Protein AF-A0A811N834-F1 (afdb_monomer_lite)

Radius of gyration: 15.85 Å; chains: 1; bounding box: 36×41×42 Å

pLDDT: mean 76.15, std 15.62, range [29.39, 93.75]

Organism: NCBI:txid422564

InterPro domains:
  IPR002125 Cytidine and deoxycytidylate deaminase domain [PF14437] (68-111)
  IPR002125 Cytidine and deoxycytidylate deaminase domain [PS51747] (31-122)
  IPR016193 Cytidine deaminase-like [SSF53927] (31-145)

Structure (mmCIF, N/CA/C/O backbone):
data_AF-A0A811N834-F1
#
_entry.id   AF-A0A811N834-F1
#
loop_
_atom_site.group_PDB
_atom_site.id
_atom_site.type_symbol
_atom_site.label_atom_id
_atom_site.label_alt_id
_atom_site.label_comp_id
_atom_site.label_asym_id
_atom_site.label_entity_id
_atom_site.label_seq_id
_atom_site.pdbx_PDB_ins_code
_atom_site.Cartn_x
_atom_site.Cartn_y
_atom_site.Cartn_z
_atom_site.occupancy
_atom_site.B_iso_or_equiv
_atom_site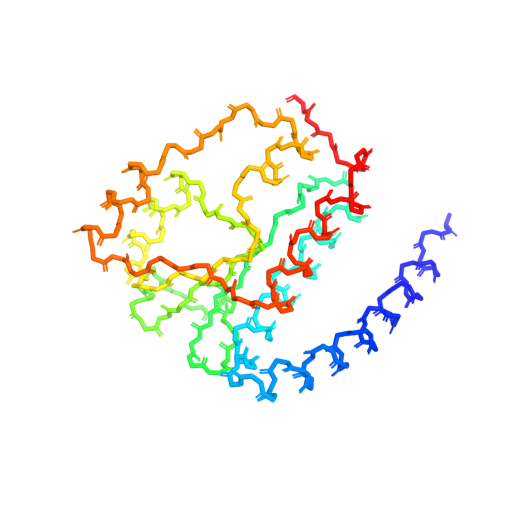.auth_seq_id
_atom_site.auth_comp_id
_atom_site.auth_asym_id
_atom_site.auth_atom_id
_atom_site.pdbx_PDB_model_num
ATOM 1 N N . MET A 1 1 ? 2.462 -20.307 -26.631 1.00 33.38 1 MET A N 1
ATOM 2 C CA . MET A 1 1 ? 1.806 -20.830 -25.409 1.00 33.38 1 MET A CA 1
ATOM 3 C C . MET A 1 1 ? 2.883 -21.406 -24.484 1.00 33.38 1 MET A C 1
ATOM 5 O O . MET A 1 1 ? 3.004 -22.613 -24.404 1.00 33.38 1 MET A O 1
ATOM 9 N N . GLU A 1 2 ? 3.701 -20.575 -23.823 1.00 29.39 2 GLU A N 1
ATOM 10 C CA . GLU A 1 2 ? 4.775 -21.058 -22.913 1.00 29.39 2 GLU A CA 1
ATOM 11 C C . GLU A 1 2 ? 4.893 -20.265 -21.593 1.00 29.39 2 GLU A C 1
ATOM 13 O O . GLU A 1 2 ? 5.593 -20.682 -20.675 1.00 29.39 2 GLU A O 1
ATOM 18 N N . ALA A 1 3 ? 4.145 -19.168 -21.420 1.00 34.12 3 ALA A N 1
ATOM 19 C CA . ALA A 1 3 ? 4.243 -18.312 -20.231 1.00 34.12 3 ALA A CA 1
ATOM 20 C C . ALA A 1 3 ? 3.659 -18.924 -18.934 1.00 34.12 3 ALA A C 1
ATOM 22 O O . ALA A 1 3 ? 3.877 -18.384 -17.853 1.00 34.12 3 ALA A O 1
ATOM 23 N N . SER A 1 4 ? 2.919 -20.040 -19.016 1.00 37.44 4 SER A N 1
ATOM 24 C CA . SER A 1 4 ? 2.090 -20.562 -17.911 1.00 37.44 4 SER A CA 1
ATOM 25 C C . SER A 1 4 ? 2.830 -21.479 -16.923 1.00 37.44 4 SER A C 1
ATOM 27 O O . SER A 1 4 ? 2.480 -21.515 -15.742 1.00 37.44 4 SER A O 1
ATOM 29 N N . THR A 1 5 ? 3.859 -22.212 -17.358 1.00 37.88 5 THR A N 1
ATOM 30 C CA . THR A 1 5 ? 4.574 -23.163 -16.481 1.00 37.88 5 THR A CA 1
ATOM 31 C C . THR A 1 5 ? 5.636 -22.462 -15.628 1.00 37.88 5 THR A C 1
ATOM 33 O O . THR A 1 5 ? 5.846 -22.832 -14.475 1.00 37.88 5 THR A O 1
ATOM 36 N N . SER A 1 6 ? 6.262 -21.412 -16.176 1.00 49.28 6 SER A N 1
ATOM 37 C CA . SER A 1 6 ? 7.301 -20.617 -15.505 1.00 49.28 6 SER A CA 1
ATOM 38 C C . SER A 1 6 ? 6.729 -19.713 -14.404 1.00 49.28 6 SER A C 1
ATOM 40 O O . SER A 1 6 ? 7.250 -19.687 -13.294 1.00 49.28 6 SER A O 1
ATOM 42 N N . THR A 1 7 ? 5.590 -19.061 -14.645 1.00 48.97 7 THR A N 1
ATOM 43 C CA . THR A 1 7 ? 4.885 -18.257 -13.626 1.00 48.97 7 THR A CA 1
ATOM 44 C C . THR A 1 7 ? 4.423 -19.110 -12.444 1.00 48.97 7 THR A C 1
ATOM 46 O O . THR A 1 7 ? 4.605 -18.732 -11.291 1.00 48.97 7 THR A O 1
ATOM 49 N N . ARG A 1 8 ? 3.909 -20.323 -12.691 1.00 41.66 8 ARG A N 1
ATOM 50 C CA . ARG A 1 8 ? 3.423 -21.215 -11.622 1.00 41.66 8 ARG A CA 1
ATOM 51 C C . ARG A 1 8 ? 4.535 -21.755 -10.715 1.00 41.66 8 ARG A C 1
ATOM 53 O O . ARG A 1 8 ? 4.274 -22.012 -9.540 1.00 41.66 8 ARG A O 1
ATOM 60 N N . SER A 1 9 ? 5.752 -21.948 -11.232 1.00 45.41 9 SER A N 1
ATOM 61 C CA . SER A 1 9 ? 6.904 -22.363 -10.419 1.00 45.41 9 SER A CA 1
ATOM 62 C C . SER A 1 9 ? 7.503 -21.195 -9.631 1.00 45.41 9 SER A C 1
ATOM 64 O O . SER A 1 9 ? 7.859 -21.377 -8.467 1.00 45.41 9 SER A O 1
ATOM 66 N N . LEU A 1 10 ? 7.528 -19.990 -10.212 1.00 53.84 10 LEU A N 1
ATOM 67 C CA . LEU A 1 10 ? 7.945 -18.758 -9.536 1.00 53.84 10 LEU A CA 1
ATOM 68 C C . LEU A 1 10 ? 7.003 -18.390 -8.381 1.00 53.84 10 LEU A C 1
ATOM 70 O O . LEU A 1 10 ? 7.481 -18.076 -7.294 1.00 53.84 10 LEU A O 1
ATOM 74 N N . LEU A 1 11 ? 5.686 -18.527 -8.577 1.00 50.81 11 LEU A N 1
ATOM 75 C CA . LEU A 1 11 ? 4.671 -18.327 -7.533 1.00 50.81 11 LEU A CA 1
ATOM 76 C C . LEU A 1 11 ? 4.837 -19.314 -6.369 1.00 50.81 11 LEU A C 1
ATOM 78 O O . LEU A 1 11 ? 4.792 -18.918 -5.209 1.00 50.81 11 LEU A O 1
ATOM 82 N N . LYS A 1 12 ? 5.085 -20.599 -6.664 1.00 54.03 12 LYS A N 1
ATOM 83 C CA . LYS A 1 12 ? 5.321 -21.618 -5.625 1.00 54.03 12 LYS A CA 1
ATOM 84 C C . LYS A 1 12 ? 6.610 -21.377 -4.841 1.00 54.03 12 LYS A C 1
ATOM 86 O O . LYS A 1 12 ? 6.611 -21.573 -3.633 1.00 54.03 12 LYS A O 1
ATOM 91 N N . LYS A 1 13 ? 7.682 -20.950 -5.515 1.00 59.22 13 LYS A N 1
ATOM 92 C CA . LYS A 1 13 ? 8.957 -20.618 -4.865 1.00 59.22 13 LYS A CA 1
ATOM 93 C C . LYS A 1 13 ? 8.829 -19.374 -3.977 1.00 59.22 13 LYS A C 1
ATOM 95 O O . LYS A 1 13 ? 9.308 -19.382 -2.850 1.00 59.22 13 LYS A O 1
ATOM 100 N N . ARG A 1 14 ? 8.108 -18.347 -4.442 1.00 64.62 14 ARG A N 1
ATOM 101 C CA . ARG A 1 14 ? 7.782 -17.165 -3.629 1.00 64.62 14 ARG A CA 1
ATOM 102 C C . ARG A 1 14 ? 6.976 -17.503 -2.392 1.00 64.62 14 ARG A C 1
ATOM 104 O O . ARG A 1 14 ? 7.316 -17.019 -1.327 1.00 64.62 14 ARG A O 1
ATOM 111 N N . ALA A 1 15 ? 5.953 -18.345 -2.524 1.00 60.00 15 ALA A N 1
ATOM 112 C CA . ALA A 1 15 ? 5.136 -18.747 -1.385 1.00 60.00 15 ALA A CA 1
ATOM 113 C C . ALA A 1 15 ? 5.987 -19.389 -0.272 1.00 60.00 15 ALA A C 1
ATOM 115 O O . ALA A 1 15 ? 5.859 -18.998 0.882 1.00 60.00 15 ALA A O 1
ATOM 116 N N . SER A 1 16 ? 6.928 -20.280 -0.618 1.00 62.16 16 SER A N 1
ATOM 117 C CA . SER A 1 16 ? 7.843 -20.873 0.370 1.00 62.16 16 SER A CA 1
ATOM 118 C C . SER A 1 16 ? 8.850 -19.878 0.958 1.00 62.16 16 SER A C 1
ATOM 120 O O . SER A 1 16 ? 9.153 -19.951 2.148 1.00 62.16 16 SER A O 1
ATOM 122 N N . ASP A 1 17 ? 9.356 -18.941 0.148 1.00 68.44 17 ASP A N 1
ATOM 123 C CA . ASP A 1 17 ? 10.258 -17.885 0.626 1.00 68.44 17 ASP A CA 1
ATOM 124 C C . ASP A 1 17 ? 9.513 -16.929 1.585 1.00 68.44 17 ASP A C 1
ATOM 126 O O . ASP A 1 17 ? 10.082 -16.457 2.571 1.00 68.44 17 ASP A O 1
ATOM 130 N N . TRP A 1 18 ? 8.218 -16.697 1.343 1.00 69.25 18 TRP A N 1
ATOM 131 C CA . TRP A 1 18 ? 7.357 -15.856 2.173 1.00 69.25 18 TRP A CA 1
ATOM 132 C C . TRP A 1 18 ? 6.907 -16.522 3.472 1.00 69.25 18 TRP A C 1
ATOM 134 O O . TRP A 1 18 ? 6.742 -15.821 4.464 1.00 69.25 18 TRP A O 1
ATOM 144 N N . ASP A 1 19 ? 6.781 -17.849 3.524 1.00 69.69 19 ASP A N 1
ATOM 145 C CA . ASP A 1 19 ? 6.484 -18.576 4.769 1.00 69.69 19 ASP A CA 1
ATOM 146 C C . ASP A 1 19 ? 7.645 -18.483 5.781 1.00 69.69 19 ASP A C 1
ATOM 148 O O . ASP A 1 19 ? 7.437 -18.253 6.976 1.00 69.69 19 ASP A O 1
ATOM 152 N N . LEU A 1 20 ? 8.891 -18.598 5.305 1.00 68.56 20 LEU A N 1
ATOM 153 C CA . LEU A 1 20 ? 10.091 -18.411 6.134 1.00 68.56 20 LEU A CA 1
ATOM 154 C C . LEU A 1 20 ? 10.211 -16.965 6.633 1.00 68.56 20 LEU A C 1
ATOM 156 O O . LEU A 1 20 ? 10.508 -16.717 7.804 1.00 68.56 20 LEU A O 1
ATOM 160 N N . ALA A 1 21 ? 9.938 -16.010 5.750 1.00 66.69 21 ALA A N 1
ATOM 161 C CA . ALA A 1 21 ? 9.933 -14.590 6.059 1.00 66.69 21 ALA A CA 1
ATOM 162 C C . ALA A 1 21 ? 8.780 -14.183 7.002 1.00 66.69 21 ALA A C 1
ATOM 164 O O . ALA A 1 21 ? 8.987 -13.360 7.894 1.00 66.69 21 ALA A O 1
ATOM 165 N N . LEU A 1 22 ? 7.609 -14.820 6.897 1.00 69.75 22 LEU A N 1
ATOM 166 C CA . LEU A 1 22 ? 6.493 -14.668 7.835 1.00 69.75 22 LEU A CA 1
ATOM 167 C C . LEU A 1 22 ? 6.893 -15.135 9.236 1.00 69.75 22 LEU A C 1
ATOM 169 O O . LEU A 1 22 ? 6.623 -14.436 10.209 1.00 69.75 22 LEU A O 1
ATOM 173 N N . SER A 1 23 ? 7.596 -16.266 9.348 1.00 68.19 23 SER A N 1
ATOM 174 C CA . SER A 1 23 ? 8.112 -16.749 10.634 1.00 68.19 23 SER A CA 1
ATOM 175 C C . SER A 1 23 ? 9.130 -15.783 11.258 1.00 68.19 23 SER A C 1
ATOM 177 O O . SER A 1 23 ? 9.139 -15.614 12.478 1.00 68.19 23 SER A O 1
ATOM 179 N N . ALA A 1 24 ? 9.972 -15.132 10.449 1.00 65.19 24 ALA A N 1
ATOM 180 C CA . ALA A 1 24 ? 10.915 -14.116 10.922 1.00 65.19 24 ALA A CA 1
ATOM 181 C C . ALA A 1 24 ? 10.204 -12.819 11.354 1.00 65.19 24 ALA A C 1
ATOM 183 O O . ALA A 1 24 ? 10.515 -12.258 12.405 1.00 65.19 24 ALA A O 1
ATOM 184 N N . ALA A 1 25 ? 9.203 -12.369 10.591 1.00 66.69 25 ALA A N 1
ATOM 185 C CA . ALA A 1 25 ? 8.383 -11.209 10.935 1.00 66.69 25 ALA A CA 1
ATOM 186 C C . ALA A 1 25 ? 7.524 -11.449 12.190 1.00 66.69 25 ALA A C 1
ATOM 188 O O . ALA A 1 25 ? 7.365 -10.541 13.007 1.00 66.69 25 ALA A O 1
ATOM 189 N N . ALA A 1 26 ? 7.022 -12.672 12.384 1.00 65.81 26 ALA A N 1
ATOM 190 C CA . ALA A 1 26 ? 6.312 -13.087 13.591 1.00 65.81 26 ALA A CA 1
ATOM 191 C C . ALA A 1 26 ? 7.211 -13.035 14.832 1.00 65.81 26 ALA A C 1
ATOM 193 O O . ALA A 1 26 ? 6.802 -12.496 15.860 1.00 65.81 26 ALA A O 1
ATOM 194 N N . ALA A 1 27 ? 8.463 -13.491 14.721 1.00 61.84 27 ALA A N 1
ATOM 195 C CA . ALA A 1 27 ? 9.444 -13.375 15.801 1.00 61.84 27 ALA A CA 1
ATOM 196 C C . ALA A 1 27 ? 9.768 -11.910 16.166 1.00 61.84 27 ALA A C 1
ATOM 198 O O . ALA A 1 27 ? 10.092 -11.622 17.316 1.00 61.84 27 ALA A O 1
ATOM 199 N N . ALA A 1 28 ? 9.635 -10.983 15.211 1.00 61.72 28 ALA A N 1
ATOM 200 C CA . ALA A 1 28 ? 9.818 -9.544 15.408 1.00 61.72 28 ALA A CA 1
ATOM 201 C C . ALA A 1 28 ? 8.531 -8.793 15.816 1.00 61.72 28 ALA A C 1
ATOM 203 O O . ALA A 1 28 ? 8.563 -7.573 15.969 1.00 61.72 28 ALA A O 1
ATOM 204 N N . GLY A 1 29 ? 7.391 -9.482 15.962 1.00 70.25 29 GLY A N 1
ATOM 205 C CA . GLY A 1 29 ? 6.098 -8.855 16.270 1.00 70.25 29 GLY A CA 1
ATOM 206 C C . GLY A 1 29 ? 5.505 -8.011 15.130 1.00 70.25 29 GLY A C 1
ATOM 207 O O . GLY A 1 29 ? 4.551 -7.271 15.354 1.00 70.25 29 GLY A O 1
ATOM 208 N N . GLN A 1 30 ? 6.038 -8.128 13.910 1.00 76.19 30 GLN A N 1
ATOM 209 C CA . GLN A 1 30 ? 5.624 -7.375 12.714 1.00 76.19 30 GLN A CA 1
ATOM 210 C C . GLN A 1 30 ? 4.888 -8.258 11.692 1.00 76.19 30 GLN A C 1
ATOM 212 O O . GLN A 1 30 ? 4.822 -7.946 10.503 1.00 76.19 30 GLN A O 1
ATOM 217 N N . GLU A 1 31 ? 4.314 -9.375 12.146 1.00 82.94 31 GLU A N 1
ATOM 218 C CA . GLU A 1 31 ? 3.661 -10.368 11.284 1.00 82.94 31 GLU A CA 1
ATOM 219 C C . GLU A 1 31 ? 2.545 -9.767 10.422 1.00 82.94 31 GLU A C 1
ATOM 221 O O . GLU A 1 31 ? 2.408 -10.100 9.245 1.00 82.94 31 GLU A O 1
ATOM 226 N N . ARG A 1 32 ? 1.752 -8.858 11.002 1.00 86.75 32 ARG A N 1
ATOM 227 C CA . ARG A 1 32 ? 0.626 -8.224 10.307 1.00 86.75 32 ARG A CA 1
ATOM 228 C C . ARG A 1 32 ? 1.104 -7.364 9.140 1.00 86.75 32 ARG A C 1
ATOM 230 O O . ARG A 1 32 ? 0.589 -7.509 8.032 1.00 86.75 32 ARG A O 1
ATOM 237 N N . ASP A 1 33 ? 2.092 -6.509 9.388 1.00 89.94 33 ASP A N 1
ATOM 238 C CA . ASP A 1 33 ? 2.667 -5.643 8.360 1.00 89.94 33 ASP A CA 1
ATOM 239 C C . ASP A 1 33 ? 3.274 -6.480 7.245 1.00 89.94 33 ASP A C 1
ATOM 241 O O . ASP A 1 33 ? 2.975 -6.256 6.075 1.00 89.94 33 ASP A O 1
ATOM 245 N N . TYR A 1 34 ? 4.050 -7.503 7.612 1.00 89.62 34 TYR A N 1
ATOM 246 C CA . TYR A 1 34 ? 4.627 -8.428 6.650 1.00 89.62 34 TYR A CA 1
ATOM 247 C C . TYR A 1 34 ? 3.554 -9.093 5.787 1.00 89.62 34 TYR A C 1
ATOM 249 O O . TYR A 1 34 ? 3.650 -9.066 4.564 1.00 89.62 34 TYR A O 1
ATOM 257 N N . ARG A 1 35 ? 2.494 -9.629 6.399 1.00 90.56 35 ARG A N 1
ATOM 258 C CA . ARG A 1 35 ? 1.412 -10.320 5.688 1.00 90.56 35 ARG A CA 1
ATOM 259 C C . ARG A 1 35 ? 0.751 -9.432 4.633 1.00 90.56 35 ARG A C 1
ATOM 261 O O . ARG A 1 35 ? 0.527 -9.885 3.512 1.00 90.56 35 ARG A O 1
ATOM 268 N N . PHE A 1 36 ? 0.415 -8.188 4.970 1.00 93.62 36 PHE A N 1
ATOM 269 C CA . PHE A 1 36 ? -0.260 -7.292 4.028 1.00 93.62 36 PHE A CA 1
ATOM 270 C C . PHE A 1 36 ? 0.695 -6.659 3.012 1.00 93.62 36 PHE A C 1
ATOM 272 O O . PHE A 1 36 ? 0.317 -6.504 1.850 1.00 93.62 36 PHE A O 1
ATOM 279 N N . ILE A 1 37 ? 1.937 -6.357 3.400 1.00 92.56 37 ILE A N 1
ATOM 280 C CA . ILE A 1 37 ? 2.962 -5.886 2.462 1.00 92.56 37 ILE A CA 1
ATOM 281 C C . ILE A 1 37 ? 3.333 -6.989 1.469 1.00 92.56 37 ILE A C 1
ATOM 283 O O . ILE A 1 37 ? 3.403 -6.710 0.279 1.00 92.56 37 ILE A O 1
ATOM 287 N N . ALA A 1 38 ? 3.474 -8.242 1.903 1.00 91.12 38 ALA A N 1
ATOM 288 C CA . ALA A 1 38 ? 3.735 -9.370 1.009 1.00 91.12 38 ALA A CA 1
ATOM 289 C C . ALA A 1 38 ? 2.630 -9.537 -0.039 1.00 91.12 38 ALA A C 1
ATOM 291 O O . ALA A 1 38 ? 2.922 -9.727 -1.215 1.00 91.12 38 ALA A O 1
ATOM 292 N N . LYS A 1 39 ? 1.362 -9.366 0.350 1.00 91.62 39 LYS A N 1
ATOM 293 C CA . LYS A 1 39 ? 0.243 -9.339 -0.604 1.00 91.62 39 LYS A CA 1
ATOM 294 C C . LYS A 1 39 ? 0.317 -8.155 -1.569 1.00 91.62 39 LYS A C 1
ATOM 296 O O . LYS A 1 39 ? 0.085 -8.326 -2.761 1.00 91.62 39 LYS A O 1
ATOM 301 N N . ALA A 1 40 ? 0.657 -6.962 -1.078 1.00 92.56 40 ALA A N 1
ATOM 302 C CA . ALA A 1 40 ? 0.852 -5.795 -1.937 1.00 92.56 40 ALA A CA 1
ATOM 303 C C . ALA A 1 40 ? 2.006 -6.012 -2.933 1.00 92.56 40 ALA A C 1
ATOM 305 O O . ALA A 1 40 ? 1.919 -5.603 -4.088 1.00 92.56 40 ALA A O 1
ATOM 306 N N . VAL A 1 41 ? 3.068 -6.695 -2.508 1.00 91.31 41 VAL A N 1
ATOM 307 C CA . VAL A 1 41 ? 4.200 -7.090 -3.350 1.00 91.31 41 VAL A CA 1
ATOM 308 C C . VAL A 1 41 ? 3.802 -8.159 -4.369 1.00 91.31 41 VAL A C 1
ATOM 310 O O . VAL A 1 41 ? 4.204 -8.061 -5.526 1.00 91.31 41 VAL A O 1
ATOM 313 N N . ASP A 1 42 ? 2.986 -9.144 -3.989 1.00 90.75 42 ASP A N 1
ATOM 314 C CA . ASP A 1 42 ? 2.434 -10.125 -4.931 1.00 90.75 42 ASP A CA 1
ATOM 315 C C . ASP A 1 42 ? 1.649 -9.437 -6.047 1.00 90.75 42 ASP A C 1
ATOM 317 O O . ASP A 1 42 ? 1.890 -9.683 -7.228 1.00 90.75 42 ASP A O 1
ATOM 321 N N . GLU A 1 43 ? 0.774 -8.499 -5.681 1.00 89.38 43 GLU A N 1
ATOM 322 C CA . GLU A 1 43 ? -0.009 -7.738 -6.652 1.00 89.38 43 GLU A CA 1
ATOM 323 C C . GLU A 1 43 ? 0.889 -6.890 -7.565 1.00 89.38 43 GLU A C 1
ATOM 325 O O . GLU A 1 43 ? 0.669 -6.845 -8.776 1.00 89.38 43 GLU A O 1
ATOM 330 N N . ALA A 1 44 ? 1.956 -6.294 -7.022 1.00 89.12 44 ALA A N 1
ATOM 331 C CA . ALA A 1 44 ? 2.957 -5.579 -7.812 1.00 89.12 44 ALA A CA 1
ATOM 332 C C . ALA A 1 44 ? 3.645 -6.491 -8.844 1.00 89.12 44 ALA A C 1
ATOM 334 O O . ALA A 1 44 ? 3.804 -6.108 -10.004 1.00 89.12 44 ALA A O 1
ATOM 335 N N . TYR A 1 45 ? 4.021 -7.713 -8.458 1.00 87.88 45 TYR A N 1
ATOM 336 C CA . TYR A 1 45 ? 4.594 -8.677 -9.397 1.00 87.88 45 TYR A CA 1
ATOM 337 C C . TYR A 1 45 ? 3.594 -9.102 -10.469 1.00 87.88 45 TYR A C 1
ATOM 339 O O . TYR A 1 45 ? 3.941 -9.113 -11.651 1.00 87.88 45 TYR A O 1
ATOM 347 N N . ARG A 1 46 ? 2.350 -9.397 -10.081 1.00 86.94 46 ARG A N 1
ATOM 348 C CA . ARG A 1 46 ? 1.282 -9.772 -11.017 1.00 86.94 46 ARG A CA 1
ATOM 349 C C . ARG A 1 46 ? 1.007 -8.665 -12.033 1.00 86.94 46 ARG A C 1
ATOM 351 O O . ARG A 1 46 ? 0.831 -8.962 -13.213 1.00 86.94 46 ARG A O 1
ATOM 358 N N . ALA A 1 47 ? 1.035 -7.402 -11.607 1.00 84.81 47 ALA A N 1
ATOM 359 C CA . ALA A 1 47 ? 0.859 -6.253 -12.491 1.00 84.81 47 ALA A CA 1
ATOM 360 C C . ALA A 1 47 ? 1.920 -6.206 -13.607 1.00 84.81 47 ALA A C 1
ATOM 362 O O . ALA A 1 47 ? 1.581 -5.981 -14.773 1.00 84.81 47 ALA A O 1
ATOM 363 N N . VAL A 1 48 ? 3.184 -6.479 -13.268 1.00 84.56 48 VAL A N 1
ATOM 364 C CA . VAL A 1 48 ? 4.283 -6.551 -14.246 1.00 84.56 48 VAL A CA 1
ATOM 365 C C . VAL A 1 48 ? 4.165 -7.798 -15.124 1.00 84.56 48 VAL A C 1
ATOM 367 O O . VAL A 1 48 ? 4.320 -7.716 -16.340 1.00 84.56 48 VAL A O 1
ATOM 370 N N . GLU A 1 49 ? 3.858 -8.958 -14.540 1.00 83.44 49 GLU A N 1
ATOM 371 C CA . GLU A 1 49 ? 3.715 -10.228 -15.268 1.00 83.44 49 GLU A CA 1
ATOM 372 C C . GLU A 1 49 ? 2.585 -10.190 -16.309 1.00 83.44 49 GLU A C 1
ATOM 374 O O . GLU A 1 49 ? 2.696 -10.810 -17.368 1.00 83.44 49 GLU A O 1
ATOM 379 N N . CYS A 1 50 ? 1.524 -9.420 -16.055 1.00 79.44 50 CYS A N 1
ATOM 380 C CA . CYS A 1 50 ? 0.442 -9.181 -17.009 1.00 79.44 50 CYS A CA 1
ATOM 381 C C . CYS A 1 50 ? 0.822 -8.235 -18.169 1.00 79.44 50 CYS A C 1
ATOM 383 O O . CYS A 1 50 ? -0.006 -8.001 -19.048 1.00 79.44 50 CYS A O 1
ATOM 385 N N . GLY A 1 51 ? 2.051 -7.706 -18.205 1.00 67.69 51 GLY A N 1
ATOM 386 C CA . GLY A 1 51 ? 2.615 -6.981 -19.349 1.00 67.69 51 GLY A CA 1
ATOM 387 C C . GLY A 1 51 ? 2.078 -5.562 -19.568 1.00 67.69 51 GLY A C 1
ATOM 388 O O . GLY A 1 51 ? 2.377 -4.959 -20.596 1.00 67.69 51 GLY A O 1
ATOM 389 N N . GLY A 1 52 ? 1.288 -5.026 -18.633 1.00 63.66 52 GLY A N 1
ATOM 390 C CA . GLY A 1 52 ? 0.676 -3.694 -18.742 1.00 63.66 52 GLY A CA 1
ATOM 391 C C . GLY A 1 52 ? 0.797 -2.810 -17.497 1.00 63.66 52 GLY A C 1
ATOM 392 O O . GLY A 1 52 ? 0.352 -1.665 -17.542 1.00 63.66 52 GLY A O 1
ATOM 393 N N . GLY A 1 53 ? 1.359 -3.319 -16.396 1.00 67.69 53 GLY A N 1
ATOM 394 C CA . GLY A 1 53 ? 1.420 -2.626 -15.111 1.00 67.69 53 GLY A CA 1
ATOM 395 C C . GLY A 1 53 ? 2.838 -2.275 -14.668 1.00 67.69 53 GLY A C 1
ATOM 396 O O . GLY A 1 53 ? 3.804 -2.965 -14.983 1.00 67.69 53 GLY A O 1
ATO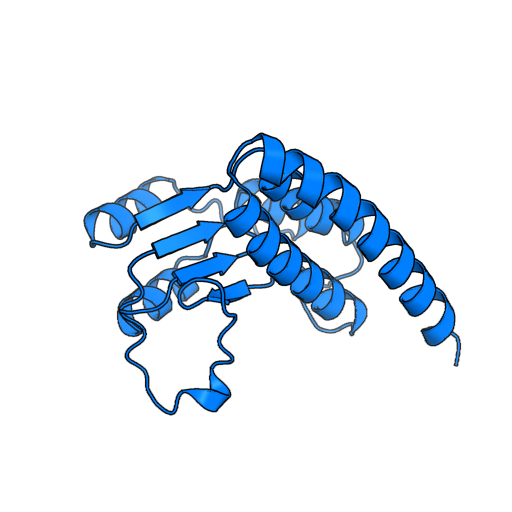M 397 N N . ASN A 1 54 ? 2.940 -1.196 -13.897 1.00 77.31 54 ASN A N 1
ATOM 398 C CA . ASN A 1 54 ? 4.134 -0.872 -13.122 1.00 77.31 54 ASN A CA 1
ATOM 399 C C . ASN A 1 54 ? 4.191 -1.750 -11.852 1.00 77.31 54 ASN A C 1
ATOM 401 O O . ASN A 1 54 ? 3.136 -2.219 -11.416 1.00 77.31 54 ASN A O 1
ATOM 405 N N . PRO A 1 55 ? 5.368 -1.933 -11.223 1.00 85.38 55 PRO A N 1
ATOM 406 C CA . PRO A 1 55 ? 5.552 -2.747 -10.013 1.00 85.38 55 PRO A CA 1
ATOM 407 C C . PRO A 1 55 ? 4.985 -2.088 -8.740 1.00 85.38 55 PRO A C 1
ATOM 409 O O . PRO A 1 55 ? 5.643 -1.989 -7.707 1.00 85.38 55 PRO A O 1
ATOM 412 N N . PHE A 1 56 ? 3.737 -1.633 -8.793 1.00 87.00 56 PHE A N 1
ATOM 413 C CA . PHE A 1 56 ? 3.041 -1.000 -7.682 1.00 87.00 56 PHE A CA 1
ATOM 414 C C . PHE A 1 56 ? 1.826 -1.828 -7.297 1.00 87.00 56 PHE A C 1
ATOM 416 O O . PHE A 1 56 ? 0.960 -2.096 -8.127 1.00 87.00 56 PHE A O 1
ATOM 423 N N . GLY A 1 57 ? 1.745 -2.186 -6.021 1.00 89.75 57 GLY A N 1
ATOM 424 C CA . GLY A 1 57 ? 0.605 -2.891 -5.462 1.00 89.75 57 GLY A CA 1
ATOM 425 C C . GLY A 1 57 ? 0.229 -2.313 -4.109 1.00 89.75 57 GLY A C 1
ATOM 426 O O . GLY A 1 57 ? 1.061 -1.752 -3.389 1.00 89.75 57 GLY A O 1
ATOM 427 N N . ALA A 1 58 ? -1.053 -2.411 -3.778 1.00 91.69 58 ALA A N 1
ATOM 428 C CA . ALA A 1 58 ? -1.587 -1.965 -2.505 1.00 91.69 58 ALA A CA 1
ATOM 429 C C . ALA A 1 58 ? -2.764 -2.843 -2.086 1.00 91.69 58 ALA A C 1
ATOM 431 O O . ALA A 1 58 ? -3.525 -3.329 -2.920 1.00 91.69 58 ALA A O 1
ATOM 432 N N . VAL A 1 59 ? -2.920 -3.005 -0.779 1.00 93.12 59 VAL A N 1
ATOM 433 C CA . VAL A 1 59 ? -3.962 -3.801 -0.142 1.00 93.12 59 VAL A CA 1
ATOM 434 C C . VAL A 1 59 ? -4.637 -2.946 0.917 1.00 93.12 59 VAL A C 1
ATOM 436 O O . VAL A 1 59 ? -3.975 -2.235 1.673 1.00 93.12 59 VAL A O 1
ATOM 439 N N . ILE A 1 60 ? -5.963 -3.016 0.981 1.00 92.38 60 ILE A N 1
ATOM 440 C CA . ILE A 1 60 ? -6.737 -2.404 2.060 1.00 92.38 60 ILE A CA 1
ATOM 441 C C . ILE A 1 60 ? -7.054 -3.492 3.077 1.00 92.38 60 ILE A C 1
ATOM 443 O O . ILE A 1 60 ? -7.509 -4.572 2.708 1.00 92.38 60 ILE A O 1
ATOM 447 N N . ALA A 1 61 ? -6.832 -3.201 4.351 1.00 91.88 61 ALA A N 1
ATOM 448 C CA . ALA A 1 61 ? -7.112 -4.104 5.451 1.00 91.88 61 ALA A CA 1
ATOM 449 C C . ALA A 1 61 ? -8.101 -3.480 6.439 1.00 91.88 61 ALA A C 1
ATOM 451 O O . ALA A 1 61 ? -8.104 -2.270 6.668 1.00 91.88 61 ALA A O 1
ATOM 452 N N . ARG A 1 62 ? -8.925 -4.324 7.056 1.00 90.50 62 ARG A N 1
ATOM 453 C CA . ARG A 1 62 ? -9.748 -3.996 8.222 1.00 90.50 62 ARG A CA 1
ATOM 454 C C . ARG A 1 62 ? -9.459 -5.049 9.285 1.00 90.50 62 ARG A C 1
ATOM 456 O O . ARG A 1 62 ? -9.886 -6.193 9.160 1.00 90.50 62 ARG A O 1
ATOM 463 N N . GLY A 1 63 ? -8.720 -4.669 10.325 1.00 88.06 63 GLY A N 1
ATOM 464 C CA . GLY A 1 63 ? -8.212 -5.637 11.300 1.00 88.06 63 GLY A CA 1
ATOM 465 C C . GLY A 1 63 ? -7.227 -6.609 10.643 1.00 88.06 63 GLY A C 1
ATOM 466 O O . GLY A 1 63 ? -6.236 -6.174 10.066 1.00 88.06 63 GLY A O 1
ATOM 467 N N . ASP A 1 64 ? -7.510 -7.909 10.721 1.00 86.69 64 ASP A N 1
ATOM 468 C CA . ASP A 1 64 ? -6.687 -8.971 10.118 1.00 86.69 64 ASP A CA 1
ATOM 469 C C . ASP A 1 64 ? -7.207 -9.450 8.750 1.00 86.69 64 ASP A C 1
ATOM 471 O O . ASP A 1 64 ? -6.666 -10.397 8.174 1.00 86.69 64 ASP A O 1
ATOM 475 N N . GLU A 1 65 ? -8.228 -8.784 8.201 1.00 86.94 65 GLU A N 1
ATOM 476 C CA . GLU A 1 65 ? -8.857 -9.158 6.935 1.00 86.94 65 GLU A CA 1
ATOM 477 C C . GLU A 1 65 ? -8.545 -8.167 5.813 1.00 86.94 65 GLU A C 1
ATOM 479 O O . GLU A 1 65 ? -8.551 -6.951 5.997 1.00 86.94 65 GLU A O 1
ATOM 484 N N . GLU A 1 66 ? -8.320 -8.704 4.616 1.00 87.06 66 GLU A N 1
ATOM 485 C CA . GLU A 1 66 ? -8.208 -7.916 3.393 1.00 87.06 66 GLU A CA 1
ATOM 486 C C . GLU A 1 66 ? -9.590 -7.526 2.868 1.00 87.06 66 GLU A C 1
ATOM 488 O O . GLU A 1 66 ? -10.509 -8.345 2.781 1.00 87.06 66 GLU A O 1
ATOM 493 N N . VAL A 1 67 ? -9.713 -6.271 2.447 1.00 86.06 67 VAL A N 1
ATOM 494 C CA . VAL A 1 67 ? -10.955 -5.696 1.957 1.00 86.06 67 VAL A CA 1
ATOM 495 C C . VAL A 1 67 ? -10.834 -5.368 0.475 1.00 86.06 67 VAL A C 1
ATOM 497 O O . VAL A 1 67 ? -10.061 -4.508 0.063 1.00 86.06 67 VAL A O 1
ATOM 500 N N . ALA A 1 68 ? -11.668 -6.007 -0.342 1.00 76.31 68 ALA A N 1
ATOM 501 C CA . ALA A 1 68 ? -11.801 -5.646 -1.749 1.00 76.31 68 ALA A CA 1
ATOM 502 C C . ALA A 1 68 ? -12.755 -4.449 -1.901 1.00 76.31 68 ALA A C 1
ATOM 504 O O . ALA A 1 68 ? -13.921 -4.539 -1.507 1.00 76.31 68 ALA A O 1
ATOM 505 N N . CYS A 1 69 ? -12.300 -3.355 -2.524 1.00 64.94 69 CYS A N 1
ATOM 506 C CA . CYS A 1 69 ? -13.086 -2.123 -2.704 1.00 64.94 69 CYS A CA 1
ATOM 507 C C . CYS A 1 69 ? -14.470 -2.366 -3.328 1.00 64.94 69 CYS A C 1
ATOM 509 O O . CYS A 1 69 ? -15.462 -1.794 -2.876 1.00 64.94 69 CYS A O 1
ATOM 511 N N . ASN A 1 70 ? -14.563 -3.277 -4.304 1.00 67.69 70 ASN A N 1
ATOM 512 C CA . ASN A 1 70 ? -15.821 -3.612 -4.986 1.00 67.69 70 ASN A CA 1
ATOM 513 C C . ASN A 1 70 ? -16.883 -4.232 -4.060 1.00 67.69 70 ASN A C 1
ATOM 515 O O . ASN A 1 70 ? -18.045 -4.315 -4.442 1.00 67.69 70 ASN A O 1
ATOM 519 N N . LYS A 1 71 ? -16.507 -4.666 -2.851 1.00 64.50 71 LYS A N 1
ATOM 520 C CA . LYS A 1 71 ? -17.422 -5.270 -1.873 1.00 64.50 71 LYS A CA 1
ATOM 521 C C . LYS A 1 71 ? -17.999 -4.265 -0.873 1.00 64.50 71 LYS A C 1
ATOM 523 O O . LYS A 1 71 ? -18.929 -4.611 -0.155 1.00 64.50 71 LYS A O 1
ATOM 528 N N . LEU A 1 72 ? -17.457 -3.047 -0.790 1.00 71.56 72 LEU A N 1
ATOM 529 C CA . LEU A 1 72 ? -17.765 -2.131 0.316 1.00 71.56 72 LEU A CA 1
ATOM 530 C C . LEU A 1 72 ? -18.944 -1.198 0.046 1.00 71.56 72 LEU A C 1
ATOM 532 O O . LEU A 1 72 ? -19.564 -0.734 1.000 1.00 71.56 72 LEU A O 1
ATOM 536 N N . GLY A 1 73 ? -19.231 -0.895 -1.225 1.00 76.38 73 GLY A N 1
ATOM 537 C CA . GLY A 1 73 ? -20.343 -0.020 -1.621 1.00 76.38 73 GLY A CA 1
ATOM 538 C C . GLY A 1 73 ? -20.306 1.388 -1.008 1.00 76.38 73 GLY A C 1
ATOM 539 O O . GLY A 1 73 ? -21.324 2.073 -0.998 1.00 76.38 73 GLY A O 1
ATOM 540 N N . ARG A 1 74 ? -19.159 1.820 -0.465 1.00 83.50 74 ARG A N 1
ATOM 541 C CA . ARG A 1 74 ? -18.994 3.083 0.266 1.00 83.50 74 ARG A CA 1
ATOM 542 C C . ARG A 1 74 ? -17.604 3.673 0.051 1.00 83.50 74 ARG A C 1
ATOM 544 O O . ARG A 1 74 ? -16.648 2.942 -0.189 1.00 83.50 74 ARG A O 1
ATOM 551 N N . ILE A 1 75 ? -17.510 4.994 0.189 1.00 81.94 75 ILE A N 1
ATOM 552 C CA . ILE A 1 75 ? -16.254 5.758 0.078 1.00 81.94 75 ILE A CA 1
ATOM 553 C C . ILE A 1 75 ? -15.611 5.961 1.459 1.00 81.94 75 ILE A C 1
ATOM 555 O O . ILE A 1 75 ? -14.406 6.156 1.557 1.00 81.94 75 ILE A O 1
ATOM 559 N N . ASP A 1 76 ? -16.396 5.885 2.539 1.00 88.12 76 ASP A N 1
ATOM 560 C CA . ASP A 1 76 ? -15.883 6.006 3.904 1.00 88.12 76 ASP A CA 1
ATOM 5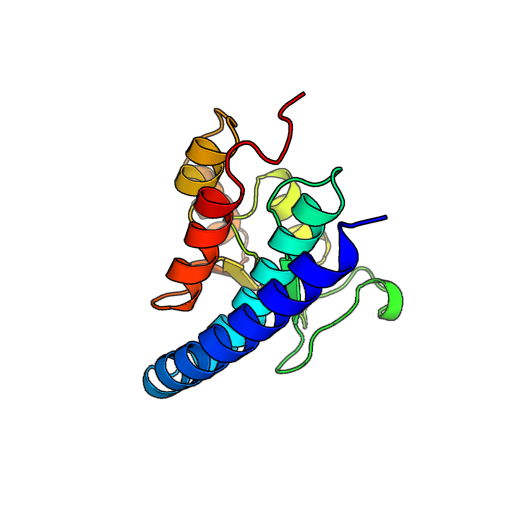61 C C . ASP A 1 76 ? -15.195 4.709 4.350 1.00 88.12 76 ASP A C 1
ATOM 563 O O . ASP A 1 76 ? -15.841 3.680 4.572 1.00 88.12 76 ASP A O 1
ATOM 567 N N . LEU A 1 77 ? -13.875 4.776 4.473 1.00 90.38 77 LEU A N 1
ATOM 568 C CA . LEU A 1 77 ? -12.980 3.698 4.879 1.00 90.38 77 LEU A CA 1
ATOM 569 C C . LEU A 1 77 ? -12.223 4.078 6.158 1.00 90.38 77 LEU A C 1
ATOM 571 O O . LEU A 1 77 ? -11.079 3.677 6.358 1.00 90.38 77 LEU A O 1
ATOM 575 N N . SER A 1 78 ? -12.848 4.871 7.031 1.00 90.62 78 SER A N 1
ATOM 576 C CA . SER A 1 78 ? -12.242 5.321 8.294 1.00 90.62 78 SER A CA 1
ATOM 577 C C . SER A 1 78 ? -11.916 4.206 9.292 1.00 90.62 78 SER A C 1
ATOM 579 O O . SER A 1 78 ? -11.142 4.427 10.222 1.00 90.62 78 SER A O 1
ATOM 581 N N . ASP A 1 79 ? -12.475 3.017 9.081 1.00 91.06 79 ASP A N 1
ATOM 582 C CA . ASP A 1 79 ? -12.208 1.771 9.800 1.00 91.06 79 ASP A CA 1
ATOM 583 C C . ASP A 1 79 ? -11.155 0.880 9.114 1.00 91.06 79 ASP A C 1
ATOM 585 O O . ASP A 1 79 ? -10.922 -0.242 9.561 1.00 91.06 79 ASP A O 1
ATOM 589 N N . CYS A 1 80 ? -10.551 1.348 8.019 1.00 92.12 80 CYS A N 1
ATOM 590 C CA . CYS A 1 80 ? -9.585 0.594 7.230 1.00 92.12 80 CYS A CA 1
ATOM 591 C C . CYS A 1 80 ? -8.182 1.216 7.293 1.00 92.12 80 CYS A C 1
ATOM 593 O O . CYS A 1 80 ? -7.992 2.404 7.568 1.00 92.12 80 CYS A O 1
ATOM 595 N N . GLU A 1 81 ? -7.198 0.385 6.978 1.00 92.56 81 GLU A N 1
ATOM 596 C CA . GLU A 1 81 ? -5.779 0.703 6.858 1.00 92.56 81 GLU A CA 1
ATOM 597 C C . GLU A 1 81 ? -5.322 0.320 5.444 1.00 92.56 81 GLU A C 1
ATOM 599 O O . GLU A 1 81 ? -5.897 -0.580 4.828 1.00 92.56 81 GLU A O 1
ATOM 604 N N . ILE A 1 82 ? -4.306 0.993 4.904 1.00 92.62 82 ILE A N 1
ATOM 605 C CA . ILE A 1 82 ? -3.744 0.648 3.591 1.00 92.62 82 ILE A CA 1
ATOM 606 C C . ILE A 1 82 ? -2.277 0.249 3.718 1.00 92.62 82 ILE A C 1
ATOM 608 O O . ILE A 1 82 ? -1.494 0.916 4.392 1.00 92.62 82 ILE A O 1
ATOM 612 N N . TYR A 1 83 ? -1.923 -0.835 3.039 1.00 93.75 83 TYR A N 1
ATOM 613 C CA . TYR A 1 83 ? -0.582 -1.395 2.962 1.00 93.75 83 TYR A CA 1
ATOM 614 C C . TYR A 1 83 ? -0.126 -1.334 1.509 1.00 93.75 83 TYR A C 1
ATOM 616 O O . TYR A 1 83 ? -0.824 -1.832 0.629 1.00 93.75 83 TYR A O 1
ATOM 624 N N . ALA A 1 84 ? 1.009 -0.703 1.233 1.00 92.38 84 ALA A N 1
ATOM 625 C CA . ALA A 1 84 ? 1.496 -0.478 -0.126 1.00 92.38 84 ALA A CA 1
ATOM 626 C C . ALA A 1 84 ? 2.916 -1.019 -0.317 1.00 92.38 84 ALA A C 1
ATOM 628 O O . ALA A 1 84 ? 3.755 -0.915 0.579 1.00 92.38 84 ALA A O 1
ATOM 629 N N . SER A 1 85 ? 3.214 -1.559 -1.502 1.00 91.50 85 SER A N 1
ATOM 630 C CA . SER A 1 85 ? 4.570 -2.013 -1.831 1.00 91.50 85 SER A CA 1
ATOM 631 C C . SER A 1 85 ? 5.563 -0.850 -1.832 1.00 91.50 85 SER A C 1
ATOM 633 O O . SER A 1 85 ? 6.696 -1.013 -1.400 1.00 91.50 85 SER A O 1
ATOM 635 N N . CYS A 1 86 ? 5.140 0.352 -2.221 1.00 89.44 86 CYS A N 1
ATOM 636 C CA . CYS A 1 86 ? 5.963 1.554 -2.150 1.00 89.44 86 CYS A CA 1
ATOM 637 C C . CYS A 1 86 ? 5.269 2.698 -1.419 1.00 89.44 86 CYS A C 1
ATOM 639 O O . CYS A 1 86 ? 4.046 2.734 -1.260 1.00 89.44 86 CYS A O 1
ATOM 641 N N . GLN A 1 87 ? 6.073 3.685 -1.038 1.00 86.44 87 GLN A N 1
ATOM 642 C CA . GLN A 1 87 ? 5.599 4.964 -0.536 1.00 86.44 87 GLN A CA 1
ATOM 643 C C . GLN A 1 87 ? 4.533 5.571 -1.476 1.00 86.44 87 GLN A C 1
ATOM 645 O O . GLN A 1 87 ? 4.741 5.635 -2.692 1.00 86.44 87 GLN A O 1
ATOM 650 N N . PRO A 1 88 ? 3.386 6.026 -0.940 1.00 83.94 88 PRO A N 1
ATOM 651 C CA . PRO A 1 88 ? 2.292 6.548 -1.752 1.00 83.94 88 PRO A CA 1
ATOM 652 C C . PRO A 1 88 ? 2.643 7.910 -2.365 1.00 83.94 88 PRO A C 1
ATOM 654 O O . PRO A 1 88 ? 3.177 8.797 -1.698 1.00 83.94 88 PRO A O 1
ATOM 657 N N . CYS A 1 89 ? 2.277 8.111 -3.633 1.00 82.25 89 CYS A N 1
ATOM 658 C CA . CYS A 1 89 ? 2.467 9.389 -4.315 1.00 82.25 89 CYS A CA 1
ATOM 659 C C . CYS A 1 89 ? 1.434 10.451 -3.874 1.00 82.25 89 CYS A C 1
ATOM 661 O O . CYS A 1 89 ? 0.407 10.106 -3.273 1.00 82.25 89 CYS A O 1
ATOM 663 N N . PRO A 1 90 ? 1.639 11.744 -4.206 1.00 81.19 90 PRO A N 1
ATOM 664 C CA . PRO A 1 90 ? 0.709 12.814 -3.829 1.00 81.19 90 PRO A CA 1
ATOM 665 C C . PRO A 1 90 ? -0.740 12.573 -4.278 1.00 81.19 90 PRO A C 1
ATOM 667 O O . PRO A 1 90 ? -1.674 12.939 -3.563 1.00 81.19 90 PRO A O 1
ATOM 670 N N . MET A 1 91 ? -0.937 11.924 -5.430 1.00 84.31 91 MET A N 1
ATOM 671 C CA . MET A 1 91 ? -2.267 11.560 -5.927 1.00 84.31 91 MET A CA 1
ATOM 672 C C . MET A 1 91 ? -2.932 10.498 -5.038 1.00 84.31 91 MET A C 1
ATOM 674 O O . MET A 1 91 ? -4.084 10.666 -4.635 1.00 84.31 91 MET A O 1
ATOM 678 N N . CYS A 1 92 ? -2.205 9.438 -4.674 1.00 86.62 92 CYS A N 1
ATOM 679 C CA . CYS A 1 92 ? -2.716 8.386 -3.795 1.00 86.62 92 CYS A CA 1
ATOM 680 C C . CYS A 1 92 ? -3.044 8.932 -2.401 1.00 86.62 92 CYS A C 1
ATOM 682 O O . CYS A 1 92 ? -4.110 8.643 -1.864 1.00 86.62 92 CYS A O 1
ATOM 684 N N . LEU A 1 93 ? -2.185 9.788 -1.841 1.00 85.69 93 LEU A N 1
ATOM 685 C CA . LEU A 1 93 ? -2.421 10.414 -0.536 1.00 85.69 93 LEU A CA 1
ATOM 686 C C . LEU A 1 93 ? -3.672 11.302 -0.524 1.00 85.69 93 LEU A C 1
ATOM 688 O O . LEU A 1 93 ? -4.419 11.314 0.459 1.00 85.69 93 LEU A O 1
ATOM 692 N N . ARG A 1 94 ? -3.968 11.989 -1.634 1.00 86.88 94 ARG A N 1
ATOM 693 C CA . ARG A 1 94 ? -5.209 12.759 -1.770 1.00 86.88 94 ARG A CA 1
ATOM 694 C C . ARG A 1 94 ? -6.449 11.862 -1.721 1.00 86.88 94 ARG A C 1
ATOM 696 O O . ARG A 1 94 ? -7.424 12.235 -1.065 1.00 86.88 94 ARG A O 1
ATOM 703 N N . LEU A 1 95 ? -6.409 10.703 -2.379 1.00 88.06 95 LEU A N 1
ATOM 704 C CA . LEU A 1 95 ? -7.504 9.727 -2.373 1.00 88.06 95 LEU A CA 1
ATOM 705 C C . LEU A 1 95 ? -7.669 9.051 -1.010 1.00 88.06 95 LEU A C 1
ATOM 707 O O . LEU A 1 95 ? -8.784 8.990 -0.507 1.00 88.06 95 LEU A O 1
ATOM 711 N N . ILE A 1 96 ? -6.575 8.629 -0.371 1.00 89.19 96 ILE A N 1
ATOM 712 C CA . ILE A 1 96 ? -6.579 8.054 0.987 1.00 89.19 96 ILE A CA 1
ATOM 713 C C . ILE A 1 96 ? -7.278 9.007 1.966 1.00 89.19 96 ILE A C 1
ATOM 715 O O . ILE A 1 96 ? -8.164 8.594 2.718 1.00 89.19 96 ILE A O 1
ATOM 719 N N . ARG A 1 97 ? -6.949 10.304 1.891 1.00 87.19 97 ARG A N 1
ATOM 720 C CA . ARG A 1 97 ? -7.601 11.352 2.685 1.00 87.19 97 ARG A CA 1
ATOM 721 C C . ARG A 1 97 ? -9.097 11.461 2.391 1.00 87.19 97 ARG A C 1
ATOM 723 O O . ARG A 1 97 ? -9.885 11.597 3.323 1.00 87.19 97 ARG A O 1
ATOM 730 N N . LEU A 1 98 ? -9.489 11.434 1.116 1.00 89.12 98 LEU A N 1
ATOM 731 C CA . LEU A 1 98 ? -10.897 11.515 0.712 1.00 89.12 98 LEU A CA 1
ATOM 732 C C . LEU A 1 98 ? -11.700 10.313 1.230 1.00 89.12 98 LEU A C 1
ATOM 734 O O . LEU A 1 98 ? -12.827 10.485 1.689 1.00 89.12 98 LEU A O 1
ATOM 738 N N . SER A 1 99 ? -11.083 9.132 1.235 1.00 88.88 99 SER A N 1
ATOM 739 C CA . SER A 1 99 ? -11.657 7.900 1.781 1.00 88.88 99 SER A CA 1
ATOM 740 C C . SER A 1 99 ? -11.594 7.814 3.311 1.00 88.88 99 SER A C 1
ATOM 742 O O . SER A 1 99 ? -12.053 6.835 3.888 1.00 88.88 99 SER A O 1
ATOM 744 N N . LYS A 1 100 ? -11.041 8.828 3.991 1.00 90.44 100 LYS A N 1
ATOM 745 C CA . LYS A 1 100 ? -10.885 8.912 5.455 1.00 90.44 100 LYS A CA 1
ATOM 746 C C . LYS A 1 100 ? -10.040 7.805 6.098 1.00 90.44 100 LYS A C 1
ATOM 748 O O . LYS A 1 100 ? -10.105 7.640 7.315 1.00 90.44 100 LYS A O 1
ATOM 753 N N . ILE A 1 101 ? -9.225 7.090 5.323 1.00 91.31 101 ILE A N 1
ATOM 754 C CA . ILE A 1 101 ? -8.258 6.129 5.869 1.00 91.31 101 ILE A CA 1
ATOM 755 C C . ILE A 1 101 ? -7.242 6.901 6.708 1.00 91.31 101 ILE A C 1
ATOM 757 O O . ILE A 1 101 ? -6.682 7.904 6.261 1.00 91.31 101 ILE A O 1
ATOM 761 N N . LYS A 1 102 ? -7.012 6.432 7.935 1.00 89.38 102 LYS A N 1
ATOM 762 C CA . LYS A 1 102 ? -6.138 7.114 8.899 1.00 89.38 102 LYS A CA 1
ATOM 763 C C . LYS A 1 102 ? -4.736 6.536 8.969 1.00 89.38 102 LYS A C 1
ATOM 765 O O . LYS A 1 102 ? -3.880 7.191 9.544 1.00 89.38 102 LYS A O 1
ATOM 770 N N . LYS A 1 103 ? -4.504 5.342 8.422 1.00 92.62 103 LYS A N 1
ATOM 771 C CA . LYS A 1 103 ? -3.220 4.648 8.532 1.00 92.62 103 LYS A CA 1
ATOM 772 C C . LYS A 1 103 ? -2.752 4.106 7.197 1.00 92.62 103 LYS A C 1
ATOM 774 O O . LYS A 1 103 ? -3.509 3.439 6.490 1.00 92.62 103 LYS A O 1
ATOM 779 N N . VAL A 1 104 ? -1.492 4.383 6.898 1.00 91.94 104 VAL A N 1
ATOM 780 C CA . VAL A 1 104 ? -0.782 3.959 5.700 1.00 91.94 104 VAL A CA 1
ATOM 781 C C . VAL A 1 104 ? 0.542 3.335 6.116 1.00 91.94 104 VAL A C 1
ATOM 783 O O . VAL A 1 104 ? 1.367 3.984 6.762 1.00 91.94 104 VAL A O 1
ATOM 786 N N . VAL A 1 105 ? 0.755 2.093 5.703 1.00 92.62 105 VAL A N 1
ATOM 787 C CA . VAL A 1 105 ? 2.011 1.366 5.881 1.00 92.62 105 VAL A CA 1
ATOM 788 C C . VAL A 1 105 ? 2.593 1.092 4.501 1.00 92.62 105 VAL A C 1
ATOM 790 O O . VAL A 1 105 ? 1.880 0.639 3.608 1.00 92.62 105 VAL A O 1
ATOM 793 N N . TYR A 1 106 ? 3.872 1.383 4.293 1.00 91.19 106 TYR A N 1
ATOM 794 C CA . TYR A 1 106 ? 4.530 1.127 3.010 1.00 91.19 106 TYR A CA 1
ATOM 795 C C . TYR A 1 106 ? 5.855 0.387 3.182 1.00 91.19 106 TYR A C 1
ATOM 797 O O . TYR A 1 106 ? 6.539 0.583 4.179 1.00 91.19 106 TYR A O 1
ATOM 805 N N . GLY A 1 107 ? 6.223 -0.456 2.217 1.00 89.25 107 GLY A N 1
ATOM 806 C CA . GLY A 1 107 ? 7.468 -1.228 2.262 1.00 89.25 107 GLY A CA 1
ATOM 807 C C . GLY A 1 107 ? 8.677 -0.443 1.744 1.00 89.25 107 GLY A C 1
ATOM 808 O O . GLY A 1 107 ? 9.511 0.020 2.523 1.00 89.25 107 GLY A O 1
ATOM 809 N N . ALA A 1 108 ? 8.760 -0.265 0.424 1.00 86.88 108 ALA A N 1
ATOM 810 C CA . ALA A 1 108 ? 9.869 0.420 -0.233 1.00 86.88 108 ALA A CA 1
ATOM 811 C C . ALA A 1 108 ? 9.719 1.944 -0.221 1.00 86.88 108 ALA A C 1
ATOM 813 O O . ALA A 1 108 ? 8.629 2.498 -0.411 1.00 86.88 108 ALA A O 1
ATOM 814 N N . LYS A 1 109 ? 10.844 2.648 -0.081 1.00 79.56 109 LYS A N 1
ATOM 815 C CA . LYS A 1 109 ? 10.885 4.108 -0.241 1.00 79.56 109 LYS A CA 1
ATOM 816 C C . LYS A 1 109 ? 10.658 4.500 -1.701 1.00 79.56 109 LYS A C 1
ATOM 818 O O . LYS A 1 109 ? 11.088 3.793 -2.613 1.00 79.56 109 LYS A O 1
ATOM 823 N N . ALA A 1 110 ? 10.059 5.674 -1.932 1.00 67.69 110 ALA A N 1
ATOM 824 C CA . ALA A 1 110 ? 9.826 6.183 -3.288 1.00 67.69 110 ALA A CA 1
ATOM 825 C C . ALA A 1 110 ? 11.117 6.292 -4.108 1.00 67.69 110 ALA A C 1
ATOM 827 O O . ALA A 1 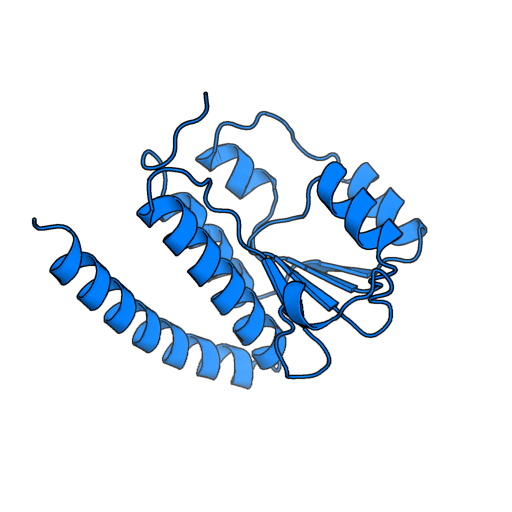110 ? 11.064 6.166 -5.321 1.00 67.69 110 ALA A O 1
ATOM 828 N N . GLN A 1 111 ? 12.269 6.485 -3.462 1.00 62.81 111 GLN A N 1
ATOM 829 C CA . GLN A 1 111 ? 13.575 6.572 -4.119 1.00 62.81 111 GLN A CA 1
ATOM 830 C C . GLN A 1 111 ? 13.998 5.256 -4.787 1.00 62.81 111 GLN A C 1
ATOM 832 O O . GLN A 1 111 ? 14.540 5.282 -5.887 1.00 62.81 111 GLN A O 1
ATOM 837 N N . VAL A 1 112 ? 13.710 4.115 -4.153 1.00 62.19 112 VAL A N 1
ATOM 838 C CA . VAL A 1 112 ? 14.020 2.783 -4.700 1.00 62.19 112 VAL A CA 1
ATOM 839 C C . VAL A 1 112 ? 13.128 2.501 -5.907 1.00 62.19 112 VAL A C 1
ATOM 841 O O . VAL A 1 112 ? 13.605 2.108 -6.969 1.00 62.19 112 VAL A O 1
ATOM 844 N N . ALA A 1 113 ? 11.837 2.820 -5.782 1.00 59.50 113 ALA A N 1
ATOM 845 C CA . ALA A 1 113 ? 10.902 2.734 -6.895 1.00 59.50 113 ALA A CA 1
ATOM 846 C C . ALA A 1 113 ? 11.248 3.710 -8.033 1.00 59.50 113 ALA A C 1
ATOM 848 O O . ALA A 1 113 ? 11.145 3.348 -9.196 1.00 59.50 113 ALA A O 1
ATOM 849 N N . ALA A 1 114 ? 11.681 4.932 -7.720 1.00 59.97 114 ALA A N 1
ATOM 850 C CA . ALA A 1 114 ? 12.083 5.952 -8.687 1.00 59.97 114 ALA A CA 1
ATOM 851 C C . ALA A 1 114 ? 13.327 5.542 -9.485 1.00 59.97 114 ALA A C 1
ATOM 853 O O . ALA A 1 114 ? 13.355 5.737 -10.699 1.00 59.97 114 ALA A O 1
ATOM 854 N N . ALA A 1 115 ? 14.320 4.941 -8.820 1.00 58.00 115 ALA A N 1
ATOM 855 C CA . ALA A 1 115 ? 15.523 4.424 -9.464 1.00 58.00 115 ALA A CA 1
ATOM 856 C C . ALA A 1 115 ? 15.196 3.290 -10.447 1.00 58.00 115 ALA A C 1
ATOM 858 O O . ALA A 1 115 ? 15.635 3.339 -11.591 1.00 58.00 115 ALA A O 1
ATOM 859 N N . ALA A 1 116 ? 14.365 2.328 -10.033 1.00 54.84 116 ALA A N 1
ATOM 860 C CA . ALA A 1 116 ? 13.984 1.195 -10.877 1.00 54.84 116 ALA A CA 1
ATOM 861 C C . ALA A 1 116 ? 12.986 1.571 -11.983 1.00 54.84 116 ALA A C 1
ATOM 863 O O . ALA A 1 116 ? 13.012 1.000 -13.071 1.00 54.84 116 ALA A O 1
ATOM 864 N N . ALA A 1 117 ? 12.079 2.514 -11.706 1.00 55.12 117 ALA A N 1
ATOM 865 C CA . ALA A 1 117 ? 10.978 2.861 -12.597 1.00 55.12 117 ALA A CA 1
ATOM 866 C C . ALA A 1 117 ? 11.170 4.149 -13.397 1.00 55.12 117 ALA A C 1
ATOM 868 O O . ALA A 1 117 ? 10.235 4.587 -14.059 1.00 55.12 117 ALA A O 1
ATOM 869 N N . GLY A 1 118 ? 12.347 4.776 -13.345 1.00 49.47 118 GLY A N 1
ATOM 870 C CA . GLY A 1 118 ? 12.667 5.962 -14.145 1.00 49.47 118 GLY A CA 1
ATOM 871 C C . GLY A 1 118 ? 11.823 7.205 -13.833 1.00 49.47 118 GLY A C 1
ATOM 872 O O . GLY A 1 118 ? 11.834 8.161 -14.608 1.00 49.47 118 GLY A O 1
ATOM 873 N N . PHE A 1 119 ? 11.090 7.227 -12.715 1.00 51.62 119 PHE A N 1
ATOM 874 C CA . PHE A 1 119 ? 10.347 8.408 -12.275 1.00 51.62 119 PHE A CA 1
ATOM 875 C C . PHE A 1 119 ? 11.298 9.375 -11.561 1.00 51.62 119 PHE A C 1
ATOM 877 O O . PHE A 1 119 ? 11.795 9.081 -10.482 1.00 51.62 119 PHE A O 1
ATOM 884 N N . SER A 1 120 ? 11.518 10.569 -12.117 1.00 43.38 120 SER A N 1
ATOM 885 C CA . SER A 1 120 ? 12.379 11.611 -11.523 1.00 43.38 120 SER A CA 1
ATOM 886 C C . SER A 1 120 ? 11.786 12.304 -10.286 1.00 43.38 120 SER A C 1
ATOM 888 O O . SER A 1 120 ? 12.385 13.225 -9.728 1.00 43.38 120 SER A O 1
ATOM 890 N N . SER A 1 121 ? 10.600 11.896 -9.837 1.00 48.34 121 SER A N 1
ATOM 891 C CA . SER A 1 121 ? 9.904 12.536 -8.728 1.00 48.34 121 SER A CA 1
ATOM 892 C C . SER A 1 121 ? 10.390 11.989 -7.387 1.00 48.34 121 SER A C 1
ATOM 894 O O . SER A 1 121 ? 9.738 11.134 -6.787 1.00 48.34 121 SER A O 1
ATOM 896 N N . SER A 1 122 ? 11.501 12.529 -6.879 1.00 54.91 122 SER A N 1
ATOM 897 C CA . SER A 1 122 ? 11.698 12.604 -5.427 1.00 54.91 122 SER A CA 1
ATOM 898 C C . SER A 1 122 ? 10.439 13.231 -4.840 1.00 54.91 122 SER A C 1
ATOM 900 O O . SER A 1 122 ? 10.169 14.400 -5.105 1.00 54.91 122 SER A O 1
ATOM 902 N N . ILE A 1 123 ? 9.644 12.467 -4.088 1.00 59.12 123 ILE A N 1
ATOM 903 C CA . ILE A 1 123 ? 8.616 13.054 -3.231 1.00 59.12 123 ILE A CA 1
ATOM 904 C C . ILE A 1 123 ? 9.398 13.738 -2.112 1.00 59.12 123 ILE A C 1
ATOM 906 O O . ILE A 1 123 ? 10.046 13.032 -1.341 1.00 59.12 123 ILE A O 1
ATOM 910 N N . PRO A 1 124 ? 9.409 15.080 -2.028 1.00 62.16 124 PRO A N 1
ATOM 911 C CA . PRO A 1 124 ? 10.113 15.754 -0.949 1.00 62.16 124 PRO A CA 1
ATOM 912 C C . PRO A 1 124 ? 9.535 15.282 0.385 1.00 62.16 124 PRO A C 1
ATOM 914 O O . PRO A 1 124 ? 8.312 15.199 0.509 1.00 62.16 124 PRO A O 1
ATOM 917 N N . ASP A 1 125 ? 10.371 15.030 1.391 1.00 64.81 125 ASP A N 1
ATOM 918 C CA . ASP A 1 125 ? 9.918 14.590 2.722 1.00 64.81 125 ASP A CA 1
ATOM 919 C C . ASP A 1 125 ? 8.838 15.522 3.310 1.00 64.81 125 ASP A C 1
ATOM 921 O O . ASP A 1 125 ? 7.901 15.078 3.974 1.00 64.81 125 ASP A O 1
ATOM 925 N N . ALA A 1 126 ? 8.878 16.805 2.932 1.00 67.06 126 ALA A N 1
ATOM 926 C CA . ALA A 1 126 ? 7.861 17.810 3.238 1.00 67.06 126 ALA A CA 1
ATOM 927 C C . ALA A 1 126 ? 6.423 17.410 2.837 1.00 67.06 126 ALA A C 1
ATOM 929 O O . ALA A 1 126 ? 5.463 17.813 3.496 1.00 67.06 126 ALA A O 1
ATOM 930 N N . PHE A 1 127 ? 6.240 16.613 1.778 1.00 70.00 127 PHE A N 1
ATOM 931 C CA . PHE A 1 127 ? 4.924 16.099 1.388 1.00 70.00 127 PHE A CA 1
ATOM 932 C C . PHE A 1 127 ? 4.421 15.026 2.354 1.00 70.00 127 PHE A C 1
ATOM 934 O O . PHE A 1 127 ? 3.241 15.033 2.702 1.00 70.00 127 PHE A O 1
ATOM 941 N N . VAL A 1 128 ? 5.291 14.127 2.816 1.00 68.62 128 VAL A N 1
ATOM 942 C CA . VAL A 1 128 ? 4.922 13.126 3.828 1.00 68.62 128 VAL A CA 1
ATOM 943 C C . VAL A 1 128 ? 4.558 13.826 5.130 1.00 68.62 128 VAL A C 1
ATOM 945 O O . VAL A 1 128 ? 3.496 13.554 5.691 1.00 68.62 128 VAL A O 1
ATOM 948 N N . GLU A 1 129 ? 5.369 14.800 5.550 1.00 73.12 129 GLU A N 1
ATOM 949 C CA . GLU A 1 129 ? 5.075 15.615 6.728 1.00 73.12 129 GLU A CA 1
ATOM 950 C C . GLU A 1 129 ? 3.735 16.348 6.617 1.00 73.12 129 GLU A C 1
ATOM 952 O O . GLU A 1 129 ? 2.989 16.423 7.594 1.00 73.12 129 GLU A O 1
ATOM 957 N N . TYR A 1 130 ? 3.410 16.895 5.440 1.00 76.75 130 TYR A N 1
ATOM 958 C CA . TYR A 1 130 ? 2.133 17.568 5.213 1.00 76.75 130 TYR A CA 1
ATOM 959 C C . TYR A 1 130 ? 0.959 16.628 5.495 1.00 76.75 130 TYR A C 1
ATOM 961 O O . TYR A 1 130 ? 0.033 17.001 6.216 1.00 76.75 130 TYR A O 1
ATOM 969 N N . TYR A 1 131 ? 1.005 15.394 4.985 1.00 70.00 131 TYR A N 1
ATOM 970 C CA . TYR A 1 131 ? -0.074 14.432 5.201 1.00 70.00 131 TYR A CA 1
ATOM 971 C C . TYR A 1 131 ? -0.099 13.861 6.625 1.00 70.00 131 TYR A C 1
ATOM 973 O O . TYR A 1 131 ? -1.196 13.657 7.154 1.00 70.00 131 TYR A O 1
ATOM 981 N N . GLN A 1 132 ? 1.055 13.722 7.282 1.00 74.69 132 GLN A N 1
ATOM 982 C CA . GLN A 1 132 ? 1.135 13.384 8.707 1.00 74.69 132 GLN A CA 1
ATOM 983 C C . GLN A 1 132 ? 0.468 14.453 9.583 1.00 74.69 132 GLN A C 1
ATOM 985 O O . GLN A 1 132 ? -0.413 14.144 10.386 1.00 74.69 132 GLN A O 1
ATOM 990 N N . LYS A 1 133 ? 0.772 15.737 9.345 1.00 77.88 133 LYS A N 1
ATOM 991 C CA . LYS A 1 133 ? 0.106 16.882 10.004 1.00 77.88 133 LYS A CA 1
ATOM 992 C C . LYS A 1 133 ? -1.392 16.950 9.694 1.00 77.88 133 LYS A C 1
ATOM 994 O O . LYS A 1 133 ? -2.163 17.544 10.440 1.00 77.88 133 LYS A O 1
ATOM 999 N N . SER A 1 134 ? -1.814 16.325 8.598 1.00 72.44 134 SER A N 1
ATOM 1000 C CA . SER A 1 134 ? -3.198 16.303 8.139 1.00 72.44 134 SER A CA 1
ATOM 1001 C C . SER A 1 134 ? -4.079 15.246 8.834 1.00 72.44 134 SER A C 1
ATOM 1003 O O . SER A 1 134 ? -5.276 15.181 8.531 1.00 72.44 134 SER A O 1
ATOM 1005 N N . GLY A 1 135 ? -3.507 14.458 9.757 1.00 80.81 135 GLY A N 1
ATOM 1006 C CA . GLY A 1 135 ? -4.200 13.444 10.561 1.00 80.81 135 GLY A CA 1
ATOM 1007 C C . GLY A 1 135 ? -4.129 12.019 10.005 1.00 80.81 135 GLY A C 1
ATOM 1008 O O . GLY A 1 135 ? -4.907 11.172 10.441 1.00 80.81 135 GLY A O 1
ATOM 1009 N N . ILE A 1 136 ? -3.239 11.762 9.039 1.00 85.75 136 ILE A N 1
ATOM 1010 C CA . ILE A 1 136 ? -2.987 10.427 8.481 1.00 85.75 136 ILE A CA 1
ATOM 1011 C C . ILE A 1 136 ? -1.650 9.929 9.028 1.00 85.75 136 ILE A C 1
ATOM 1013 O O . ILE A 1 136 ? -0.611 10.533 8.790 1.00 85.75 136 ILE A O 1
ATOM 1017 N N . GLU A 1 137 ? -1.666 8.813 9.738 1.00 89.44 137 GLU A N 1
ATOM 1018 C CA . GLU A 1 137 ? -0.467 8.101 10.157 1.00 89.44 137 GLU A CA 1
ATOM 1019 C C . GLU A 1 137 ? 0.161 7.421 8.935 1.00 89.44 137 GLU A C 1
ATOM 1021 O O . GLU A 1 137 ? -0.455 6.565 8.301 1.00 89.44 137 GLU A O 1
ATOM 1026 N N . ILE A 1 138 ? 1.379 7.825 8.581 1.00 88.88 138 ILE A N 1
ATOM 1027 C CA . ILE A 1 138 ? 2.138 7.248 7.470 1.00 88.88 138 ILE A CA 1
ATOM 1028 C C . ILE A 1 138 ? 3.457 6.747 8.040 1.00 88.88 138 ILE A C 1
ATOM 1030 O O . ILE A 1 138 ? 4.235 7.553 8.561 1.00 88.88 138 ILE A O 1
ATOM 1034 N N . ARG A 1 139 ? 3.712 5.442 7.919 1.00 89.56 139 ARG A N 1
ATOM 1035 C CA . ARG A 1 139 ? 4.941 4.800 8.399 1.00 89.56 139 ARG A CA 1
ATOM 1036 C C . ARG A 1 139 ? 5.491 3.788 7.399 1.00 89.56 139 ARG A C 1
ATOM 1038 O O . ARG A 1 139 ? 4.739 3.204 6.620 1.00 89.56 139 ARG A O 1
ATOM 1045 N N . GLN A 1 140 ? 6.802 3.586 7.441 1.00 89.12 140 GLN A N 1
ATOM 1046 C CA . GLN A 1 140 ? 7.461 2.512 6.705 1.00 89.12 140 GLN A CA 1
ATOM 1047 C C . GLN A 1 140 ? 7.342 1.204 7.506 1.00 89.12 140 GLN A C 1
ATOM 1049 O O . GLN A 1 140 ? 7.423 1.234 8.734 1.00 89.12 140 GLN A O 1
ATOM 1054 N N . ALA A 1 141 ? 7.126 0.076 6.831 1.00 88.62 141 ALA A N 1
ATOM 1055 C CA . ALA A 1 141 ? 7.277 -1.251 7.420 1.00 88.62 141 ALA A CA 1
ATOM 1056 C C . ALA A 1 141 ? 8.765 -1.537 7.658 1.00 88.62 141 ALA A C 1
ATOM 1058 O O . ALA A 1 141 ? 9.608 -1.072 6.893 1.00 88.62 141 ALA A O 1
ATOM 1059 N N . GLU A 1 142 ? 9.106 -2.304 8.688 1.00 86.81 142 GLU A N 1
ATOM 1060 C CA . GLU A 1 142 ? 10.503 -2.621 8.985 1.00 86.81 142 GLU A CA 1
ATOM 1061 C C . GLU A 1 142 ? 10.847 -4.069 8.616 1.00 86.81 142 GLU A C 1
ATOM 1063 O O . GLU A 1 142 ? 9.990 -4.901 8.300 1.00 86.81 142 GLU A O 1
ATOM 1068 N N . GLY A 1 143 ? 12.147 -4.363 8.644 1.00 86.81 143 GLY A N 1
ATOM 1069 C CA . GLY A 1 143 ? 12.673 -5.708 8.459 1.00 86.81 143 GLY A CA 1
ATOM 1070 C C . GLY A 1 143 ? 12.305 -6.316 7.109 1.00 86.81 143 GLY A C 1
ATOM 1071 O O . GLY A 1 143 ? 12.476 -5.710 6.049 1.00 86.81 143 GLY A O 1
ATOM 1072 N N . GLU A 1 144 ? 11.811 -7.547 7.159 1.00 85.94 144 GLU A N 1
ATOM 1073 C CA . GLU A 1 144 ? 11.593 -8.368 5.972 1.00 85.94 144 GLU A CA 1
ATOM 1074 C C . GLU A 1 144 ? 10.505 -7.803 5.049 1.00 85.94 144 GLU A C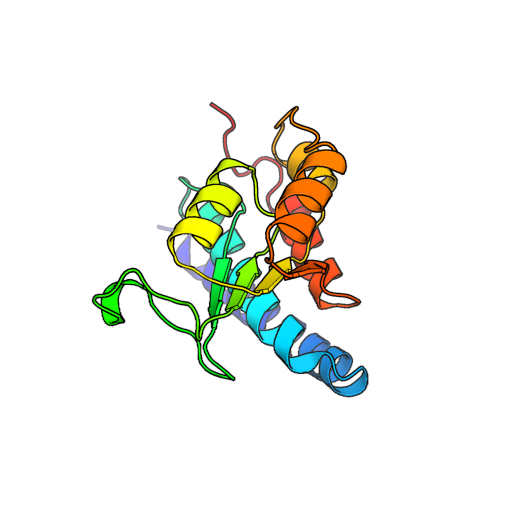 1
ATOM 1076 O O . GLU A 1 144 ? 10.597 -7.949 3.834 1.00 85.94 144 GLU A O 1
ATOM 1081 N N . ALA A 1 145 ? 9.520 -7.090 5.607 1.00 86.56 145 ALA A N 1
ATOM 1082 C CA . ALA A 1 145 ? 8.463 -6.436 4.839 1.00 86.56 145 ALA A CA 1
ATOM 1083 C C . ALA A 1 145 ? 9.020 -5.343 3.911 1.00 86.56 145 ALA A C 1
ATOM 1085 O O . ALA A 1 145 ? 8.628 -5.265 2.748 1.00 86.56 145 ALA A O 1
ATOM 1086 N N . ALA A 1 146 ? 9.959 -4.526 4.400 1.00 87.69 146 ALA A N 1
ATOM 1087 C CA . ALA A 1 146 ? 10.649 -3.544 3.567 1.00 87.69 146 ALA A CA 1
ATOM 1088 C C . ALA A 1 146 ? 11.500 -4.231 2.495 1.00 87.69 146 ALA A C 1
ATOM 1090 O O . ALA A 1 146 ? 11.434 -3.856 1.326 1.00 87.69 146 ALA A O 1
ATOM 1091 N N . ARG A 1 147 ? 12.235 -5.284 2.875 1.00 87.94 147 ARG A N 1
ATOM 1092 C CA . ARG A 1 147 ? 13.149 -5.999 1.975 1.00 87.94 147 ARG A CA 1
ATOM 1093 C C . ARG A 1 147 ? 12.436 -6.573 0.751 1.00 87.94 147 ARG A C 1
ATOM 1095 O O . ARG A 1 147 ? 12.843 -6.296 -0.374 1.00 87.94 147 ARG A O 1
ATOM 1102 N N . ILE A 1 148 ? 11.348 -7.322 0.949 1.00 88.75 148 ILE A N 1
ATOM 1103 C CA . ILE A 1 148 ? 10.591 -7.912 -0.172 1.00 88.75 148 ILE A CA 1
ATOM 1104 C C . ILE A 1 148 ? 9.944 -6.843 -1.061 1.00 88.75 148 ILE A C 1
ATOM 1106 O O . ILE A 1 148 ? 9.713 -7.061 -2.252 1.00 88.75 148 ILE A O 1
ATOM 1110 N N . ALA A 1 149 ? 9.639 -5.687 -0.474 1.00 87.94 149 ALA A N 1
ATOM 1111 C CA . ALA A 1 149 ? 9.027 -4.573 -1.165 1.00 87.94 149 ALA A CA 1
ATOM 1112 C C . ALA A 1 149 ? 10.030 -3.767 -1.990 1.00 87.94 149 ALA A C 1
ATOM 1114 O O . ALA A 1 149 ? 9.635 -3.171 -2.981 1.00 87.94 149 ALA A O 1
ATOM 1115 N N . GLU A 1 150 ? 11.310 -3.759 -1.633 1.00 87.75 150 GLU A N 1
ATOM 1116 C CA . GLU A 1 150 ? 12.379 -3.202 -2.470 1.00 87.75 150 GLU A CA 1
ATOM 1117 C C . GLU A 1 150 ? 12.755 -4.184 -3.586 1.00 87.75 150 GLU A C 1
ATOM 1119 O O . GLU A 1 150 ? 12.853 -3.807 -4.754 1.00 87.75 150 GLU A O 1
ATOM 1124 N N . GLU A 1 151 ? 12.833 -5.472 -3.250 1.00 88.12 151 GLU A N 1
ATOM 1125 C CA . GLU A 1 151 ? 13.203 -6.551 -4.166 1.00 88.12 151 GLU A CA 1
ATOM 1126 C C . GLU A 1 151 ? 12.288 -6.644 -5.401 1.00 88.12 151 GLU A C 1
ATOM 1128 O O . GLU A 1 151 ? 12.746 -7.009 -6.487 1.00 88.12 151 GLU A O 1
ATOM 1133 N N . VAL A 1 152 ? 10.996 -6.305 -5.281 1.00 86.50 152 VAL A N 1
ATOM 1134 C CA . VAL A 1 152 ? 10.091 -6.277 -6.445 1.00 86.50 152 VAL A CA 1
ATOM 1135 C C . VAL A 1 152 ? 10.529 -5.274 -7.497 1.00 86.50 152 VAL A C 1
ATOM 1137 O O . VAL A 1 152 ? 10.459 -5.598 -8.681 1.00 86.50 152 VAL A O 1
ATOM 1140 N N . PHE A 1 153 ? 11.039 -4.111 -7.101 1.00 83.56 153 PHE A N 1
ATOM 1141 C CA . PHE A 1 153 ? 11.501 -3.089 -8.036 1.00 83.56 153 PHE A CA 1
ATOM 1142 C C . PHE A 1 153 ? 12.782 -3.526 -8.751 1.00 83.56 153 PHE A C 1
ATOM 1144 O O . PHE A 1 153 ? 12.864 -3.402 -9.969 1.00 83.56 153 PHE A O 1
ATOM 1151 N N . GLU A 1 154 ? 13.719 -4.142 -8.028 1.00 83.06 154 GLU A N 1
ATOM 1152 C CA . GLU A 1 154 ? 14.958 -4.684 -8.602 1.00 83.06 154 GLU A CA 1
ATOM 1153 C C . GLU A 1 154 ? 14.680 -5.844 -9.571 1.00 83.06 154 GLU A C 1
ATOM 1155 O O . GLU A 1 154 ? 15.166 -5.878 -10.698 1.00 83.06 154 GLU A O 1
ATOM 1160 N N . LYS A 1 155 ? 13.845 -6.810 -9.169 1.00 84.25 155 LYS A N 1
ATOM 1161 C CA . LYS A 1 155 ? 13.580 -8.016 -9.974 1.00 84.25 155 LYS A CA 1
ATOM 1162 C C . LYS A 1 155 ? 12.699 -7.772 -11.193 1.00 84.25 155 LYS A C 1
ATOM 1164 O O . LYS A 1 155 ? 12.640 -8.625 -12.084 1.00 84.25 155 LYS A O 1
ATOM 1169 N N . THR A 1 156 ? 11.958 -6.671 -11.203 1.00 76.81 156 THR A N 1
ATOM 1170 C CA . THR A 1 156 ? 11.093 -6.297 -12.326 1.00 76.81 156 THR A CA 1
ATOM 1171 C C . THR A 1 156 ? 11.711 -5.234 -13.220 1.00 76.81 156 THR A C 1
ATOM 1173 O O . THR A 1 156 ? 11.124 -4.929 -14.257 1.00 76.81 156 THR A O 1
ATOM 1176 N N . GLU A 1 157 ? 12.894 -4.720 -12.878 1.00 74.62 157 GLU A N 1
ATOM 1177 C CA . GLU A 1 157 ? 13.618 -3.736 -13.678 1.00 74.62 157 GLU A CA 1
ATOM 1178 C C . GLU A 1 157 ? 13.726 -4.190 -15.148 1.00 74.62 157 GLU A C 1
ATOM 1180 O O . GLU A 1 157 ? 14.022 -5.348 -15.460 1.00 74.62 157 GLU A O 1
ATOM 1185 N N . GLY A 1 158 ? 13.381 -3.292 -16.074 1.00 69.31 158 GLY A N 1
ATOM 1186 C CA . GLY A 1 158 ? 13.364 -3.568 -17.516 1.00 69.31 158 GLY A CA 1
ATOM 1187 C C . GLY A 1 158 ? 12.179 -4.398 -18.035 1.00 69.31 158 GLY A C 1
ATOM 1188 O O . GLY A 1 158 ? 12.082 -4.612 -19.243 1.00 69.31 158 GLY A O 1
ATOM 1189 N N . ARG A 1 159 ? 11.257 -4.858 -17.173 1.00 71.50 159 ARG A N 1
ATOM 11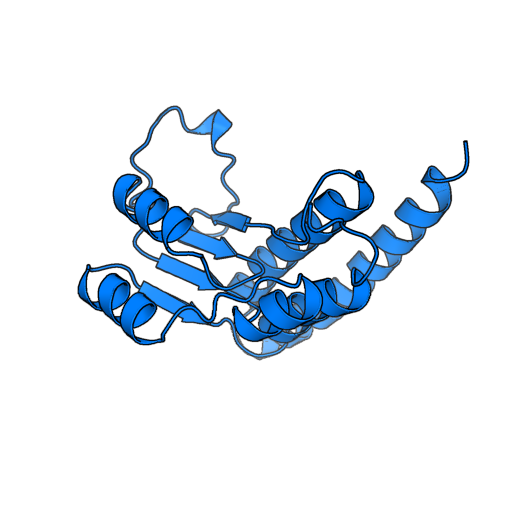90 C CA . ARG A 1 159 ? 10.047 -5.613 -17.576 1.00 71.50 159 ARG A CA 1
ATOM 1191 C C . ARG A 1 159 ? 8.779 -4.768 -17.675 1.00 71.50 159 ARG A C 1
ATOM 1193 O O . ARG A 1 159 ? 7.750 -5.275 -18.112 1.00 71.50 159 ARG A O 1
ATOM 1200 N N . PHE A 1 160 ? 8.843 -3.500 -17.294 1.00 67.31 160 PHE A N 1
ATOM 1201 C CA . PHE A 1 160 ? 7.735 -2.555 -17.372 1.00 67.31 160 PHE A CA 1
ATOM 1202 C C . PHE A 1 160 ? 8.188 -1.296 -18.129 1.00 67.31 160 PHE A C 1
ATOM 1204 O O . PHE A 1 160 ? 9.345 -0.890 -18.040 1.00 67.31 160 PHE A O 1
ATOM 1211 N N . GLN A 1 161 ? 7.304 -0.725 -18.953 1.00 53.91 161 GLN A N 1
ATOM 1212 C CA . GLN A 1 161 ? 7.626 0.411 -19.824 1.00 53.91 161 GLN A CA 1
ATOM 1213 C C . GLN A 1 161 ? 7.256 1.737 -19.153 1.00 53.91 161 GLN A C 1
ATOM 1215 O O . GLN A 1 161 ? 6.080 1.981 -18.879 1.00 53.91 161 GLN A O 1
ATOM 1220 N N . THR A 1 162 ? 8.226 2.635 -18.990 1.00 50.41 162 THR A N 1
ATOM 1221 C CA . THR A 1 162 ? 7.965 4.076 -18.926 1.00 50.41 162 THR A CA 1
ATOM 1222 C C . THR A 1 162 ? 7.664 4.560 -20.342 1.00 50.41 162 THR A C 1
ATOM 1224 O O . THR A 1 162 ? 8.548 4.604 -21.195 1.00 50.41 162 THR A O 1
ATOM 1227 N N . LYS A 1 163 ? 6.389 4.830 -20.630 1.00 42.47 163 LYS A N 1
ATOM 1228 C CA . LYS A 1 163 ? 6.009 5.579 -21.834 1.00 42.47 163 LYS A CA 1
ATOM 1229 C C . LYS A 1 163 ? 6.249 7.066 -21.635 1.00 42.47 163 LYS A C 1
ATOM 1231 O O . LYS A 1 163 ? 5.996 7.540 -20.505 1.00 42.47 163 LYS A O 1
#

Sequence (163 aa):
MEASTSTRSLLKKRASDWDLALSAAAAAGQERDYRFIAKAVDEAYRAVECGGGNPFGAVIARGDEEVACNKLGRIDLSDCEIYASCQPCPMCLRLIRLSKIKKVVYGAKAQVAAAAAGFSSSIPDAFVEYYQKSGIEIRQAEGEAARIAEEVFEKTEGRFQTK

Foldseek 3Di:
DPLPPVVVVVVVVLVVVLVVVLVVCVVVVNNQLSVQLSVQQVVLLVQLSVLAHHSKGKFKDQVSDTDDPVPPPDLAPLNIEMEILEDDDPVVLVSCVSNNDQEYEYQEYVVLLCVQVVPPDPPPVVSVVVSVVVRHHYYYRDDPSNVSSSVSSVVSRPSHDDD

Secondary structure (DSSP, 8-state):
--HHHHHHHHHHHHHHHHHHHHHHHHHTT-HHHHHHHHHHHHHHHHHHHTTS--S--EEEEETTEE--GGGT--S--TT-EEEEEEPPPHHHHHHHHHTT--EEEEEE-HHHHHHHHT------HHHHHHHHHTT-EEEE--THHHHHHHHHHHHHTTSS---